Protein AF-A0AAE0SFS5-F1 (afdb_monomer_lite)

Foldseek 3Di:
DDKFKAFPVRHTDDFAREDEFQGKMKIKDKDFAQKWKAFQWKKKDAADDDPVDIDTQDHGLEGPDCQFWPDWDWDGDNGMTMIMIIGGDDHDPVFQKMKMKIKMKMAGPPPVPPLGDNPPPDDPDPDPPVSDPPDDDDCRIDIDMDMGMYGYDYPVPPPPPPPPDD

Radius of gyration: 18.59 Å; chains: 1; bounding box: 43×42×64 Å

InterPro domains:
  IPR001507 Zona pellucida domain [PS51034] (1-121)
  IPR042235 Zona pellucida, ZP-C domain [G3DSA:2.60.40.4100] (7-144)
  IPR055355 ZP-C domain [PF00100] (28-114)

Secondary structure (DSSP, 8-state):
-EEEEEETT-PEEPTT-EEETT-EEEEEEEEESSEEEEEEEEEEEEBTTEEEEEEEEEETTEES-TTTEEEEEEEE-SSEEEEEEEEE---BTTBSEEEEEEEEEEEEGGGS-----PPPS---------------S---EEEEEEEEEEEEE-TT----------

pLDDT: mean 73.26, std 18.45, range [28.95, 93.06]

Organism: NCBI:txid2493646

Structure (mmCIF, N/CA/C/O backbone):
data_AF-A0AAE0SFS5-F1
#
_entry.id   AF-A0AAE0SFS5-F1
#
loop_
_atom_site.group_PDB
_atom_site.id
_atom_site.type_symbol
_atom_site.label_atom_id
_atom_site.label_alt_id
_atom_site.label_comp_id
_atom_site.label_asym_id
_atom_site.label_entity_id
_atom_site.label_seq_id
_atom_site.pdbx_PDB_ins_code
_atom_site.Cartn_x
_atom_site.Cartn_y
_atom_site.Cartn_z
_atom_site.occupancy
_atom_site.B_iso_or_equiv
_atom_site.auth_seq_id
_atom_site.auth_comp_id
_atom_site.auth_asym_id
_atom_site.auth_atom_id
_atom_site.pdbx_PDB_model_num
ATOM 1 N N . MET A 1 1 ? 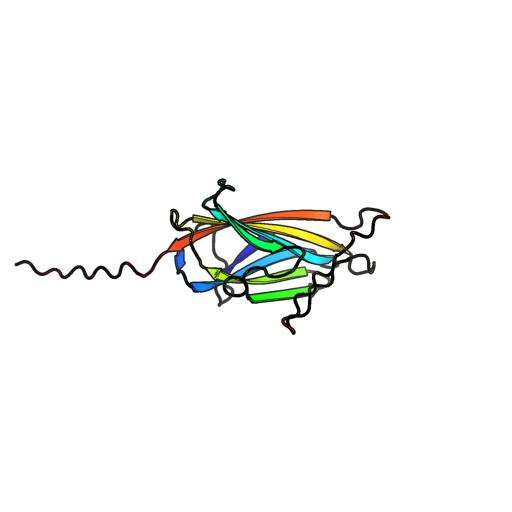-0.307 -6.294 -13.538 1.00 76.94 1 MET A N 1
ATOM 2 C CA . MET A 1 1 ? 0.075 -5.818 -12.196 1.00 76.94 1 MET A CA 1
ATOM 3 C C . MET A 1 1 ? -1.047 -6.201 -11.265 1.00 76.94 1 MET A C 1
ATOM 5 O O . MET A 1 1 ? -2.191 -6.110 -11.690 1.00 76.94 1 MET A O 1
ATOM 9 N N . THR A 1 2 ? -0.718 -6.661 -10.070 1.00 84.56 2 THR A N 1
ATOM 10 C CA . THR A 1 2 ? -1.688 -7.117 -9.074 1.00 84.56 2 THR A CA 1
ATOM 11 C C . THR A 1 2 ? -1.256 -6.640 -7.701 1.00 84.56 2 THR A C 1
ATOM 13 O O . THR A 1 2 ? -0.068 -6.706 -7.370 1.00 84.56 2 THR A O 1
ATOM 16 N N . MET A 1 3 ? -2.214 -6.179 -6.908 1.00 86.75 3 MET A N 1
ATOM 17 C CA . MET A 1 3 ? -2.027 -5.876 -5.501 1.00 86.75 3 MET A CA 1
ATOM 18 C C . MET A 1 3 ? -2.573 -7.003 -4.633 1.00 86.75 3 MET A C 1
ATOM 20 O O . MET A 1 3 ? -3.680 -7.490 -4.844 1.00 86.75 3 MET A O 1
ATOM 24 N N . LYS A 1 4 ? -1.792 -7.392 -3.631 1.00 90.81 4 LYS A N 1
ATOM 25 C CA . LYS A 1 4 ? -2.168 -8.381 -2.627 1.00 90.81 4 LYS A CA 1
ATOM 26 C C . LYS A 1 4 ? -1.709 -7.950 -1.246 1.00 90.81 4 LYS A C 1
ATOM 28 O O . LYS A 1 4 ? -0.835 -7.090 -1.118 1.00 90.81 4 LYS A O 1
ATOM 33 N N . VAL A 1 5 ? -2.284 -8.561 -0.220 1.00 90.44 5 VAL A N 1
ATOM 34 C CA . VAL A 1 5 ? -1.849 -8.374 1.164 1.00 90.44 5 VAL A CA 1
ATOM 35 C C . VAL A 1 5 ? -1.404 -9.712 1.724 1.00 90.44 5 VAL A C 1
ATOM 37 O O . VAL A 1 5 ? -2.053 -10.727 1.497 1.00 90.44 5 VAL A O 1
ATOM 40 N N . THR A 1 6 ? -0.295 -9.715 2.452 1.00 93.06 6 THR A N 1
ATOM 41 C CA . THR A 1 6 ? 0.148 -10.870 3.232 1.00 93.06 6 THR A CA 1
ATOM 42 C C . THR A 1 6 ? 0.179 -10.529 4.713 1.00 93.06 6 THR A C 1
ATOM 44 O O . THR A 1 6 ? 0.270 -9.359 5.093 1.00 93.06 6 THR A O 1
ATOM 47 N N . ASP A 1 7 ? 0.169 -11.549 5.562 1.00 91.69 7 ASP A N 1
ATOM 48 C CA . ASP A 1 7 ? 0.609 -11.387 6.943 1.00 91.69 7 ASP A CA 1
ATOM 49 C C . ASP A 1 7 ? 2.141 -11.209 7.029 1.00 91.69 7 ASP A C 1
ATOM 51 O O . ASP A 1 7 ? 2.867 -11.214 6.025 1.00 91.69 7 ASP A O 1
ATOM 55 N N . LYS A 1 8 ? 2.642 -11.048 8.257 1.00 87.06 8 LYS A N 1
ATOM 56 C CA . LYS A 1 8 ? 4.075 -10.936 8.557 1.00 87.06 8 LYS A CA 1
ATOM 57 C C . LYS A 1 8 ? 4.898 -12.160 8.127 1.00 87.06 8 LYS A C 1
ATOM 59 O O . LYS A 1 8 ? 6.094 -12.020 7.887 1.00 87.06 8 LYS A O 1
ATOM 64 N N . GLY A 1 9 ? 4.282 -13.340 8.055 1.00 87.56 9 GLY A N 1
ATOM 65 C CA . GLY A 1 9 ? 4.898 -14.586 7.596 1.00 87.56 9 GLY A CA 1
ATOM 66 C C . GLY A 1 9 ? 4.854 -14.768 6.078 1.00 87.56 9 GLY A C 1
ATOM 67 O O . GLY A 1 9 ? 5.130 -15.865 5.600 1.00 87.56 9 GLY A O 1
ATOM 68 N N . ASP A 1 10 ? 4.489 -13.716 5.336 1.00 86.25 10 ASP A N 1
ATOM 69 C CA . ASP A 1 10 ? 4.320 -13.700 3.882 1.00 86.25 10 ASP A CA 1
ATOM 70 C C . ASP A 1 10 ? 3.231 -14.666 3.367 1.00 86.25 10 ASP A C 1
ATOM 72 O O . ASP A 1 10 ? 3.188 -14.999 2.179 1.00 86.25 10 ASP A O 1
ATOM 76 N N . LYS A 1 11 ? 2.290 -15.073 4.232 1.00 91.81 11 LYS A N 1
ATOM 77 C CA . LYS A 1 11 ? 1.091 -15.799 3.805 1.00 91.81 11 LYS A CA 1
ATOM 78 C C . LYS A 1 11 ? 0.098 -14.816 3.199 1.00 91.81 11 LYS A C 1
ATOM 80 O O . LYS A 1 11 ? -0.319 -13.865 3.857 1.00 91.81 11 LYS A O 1
ATOM 85 N N . GLU A 1 12 ? -0.296 -15.066 1.957 1.00 92.12 12 GLU A N 1
ATOM 86 C CA . GLU A 1 12 ? -1.316 -14.280 1.262 1.00 92.12 12 GLU A CA 1
ATOM 87 C C . GLU A 1 12 ? -2.665 -14.351 1.986 1.00 92.12 12 GLU A C 1
ATOM 89 O O . GLU A 1 12 ? -3.101 -15.417 2.431 1.00 92.12 12 GLU A O 1
ATOM 94 N N . LEU A 1 13 ? -3.292 -13.188 2.134 1.00 89.19 13 LEU A N 1
ATOM 95 C CA . LEU A 1 13 ? -4.613 -13.026 2.712 1.00 89.19 13 LEU A CA 1
ATOM 96 C C . LEU A 1 13 ? -5.613 -12.817 1.579 1.00 89.19 13 LEU A C 1
ATOM 98 O O . LEU A 1 13 ? -5.427 -11.964 0.710 1.00 89.19 13 LEU A O 1
ATOM 102 N N . GLU A 1 14 ? -6.689 -13.594 1.613 1.00 86.00 14 GLU A N 1
ATOM 103 C CA . GLU A 1 14 ? -7.819 -13.412 0.709 1.00 86.00 14 GLU A CA 1
ATOM 104 C C . GLU A 1 14 ? -8.559 -12.117 1.052 1.00 86.00 14 GLU A C 1
ATOM 106 O O . GLU A 1 14 ? -8.613 -11.709 2.218 1.00 86.00 14 GLU A O 1
ATOM 111 N N . SER A 1 15 ? -9.199 -11.496 0.061 1.00 76.25 15 SER A N 1
ATOM 112 C CA . SER A 1 15 ? -10.030 -10.310 0.307 1.00 76.25 15 SER A CA 1
ATOM 113 C C . SER A 1 15 ? -11.076 -10.582 1.392 1.00 76.25 15 SER A C 1
ATOM 115 O O . SER A 1 15 ? -11.730 -11.624 1.390 1.00 76.25 15 SER A O 1
ATOM 117 N N . ASN A 1 16 ? -11.259 -9.623 2.303 1.00 75.69 16 ASN A N 1
ATOM 118 C CA . ASN A 1 16 ? -12.103 -9.744 3.500 1.00 75.69 16 ASN A CA 1
ATOM 119 C C . ASN A 1 16 ? -11.638 -10.778 4.542 1.00 75.69 16 ASN A C 1
ATOM 121 O O . ASN A 1 16 ? -12.396 -11.065 5.467 1.00 75.69 16 ASN A O 1
ATOM 125 N N . SER A 1 17 ? -10.414 -11.311 4.441 1.00 79.38 17 SER A N 1
ATOM 126 C CA . SER A 1 17 ? -9.836 -12.083 5.546 1.00 79.38 17 SER A CA 1
ATOM 127 C C . SER A 1 17 ? -9.811 -11.227 6.817 1.00 79.38 17 SER A C 1
ATOM 129 O O . SER A 1 17 ? -9.428 -10.051 6.732 1.00 79.38 17 SER A O 1
ATOM 131 N N . PRO A 1 18 ? -10.205 -11.787 7.974 1.00 84.50 18 PRO A N 1
ATOM 132 C CA . PRO A 1 18 ? -10.112 -11.084 9.241 1.00 84.50 18 PRO A CA 1
ATOM 133 C C . PRO A 1 18 ? -8.642 -10.835 9.594 1.00 84.50 18 PRO A C 1
ATOM 135 O O . PRO A 1 18 ? -7.800 -11.730 9.484 1.00 84.50 18 PRO A O 1
ATOM 138 N N . VAL A 1 19 ? -8.337 -9.609 10.008 1.00 89.00 19 VAL A N 1
ATOM 139 C CA . VAL A 1 19 ? -7.030 -9.194 10.532 1.00 89.00 19 VAL A CA 1
ATOM 140 C C . VAL A 1 19 ? -7.222 -8.482 11.860 1.00 89.00 19 VAL A C 1
ATOM 142 O O . VAL A 1 19 ? -8.209 -7.783 12.052 1.00 89.00 19 VAL A O 1
ATOM 145 N N . ILE A 1 20 ? -6.279 -8.624 12.781 1.00 90.38 20 ILE A N 1
ATOM 146 C CA . ILE A 1 20 ? -6.396 -8.034 14.121 1.00 90.38 20 ILE A CA 1
ATOM 147 C C . ILE A 1 20 ? -5.807 -6.622 14.114 1.00 90.38 20 ILE A C 1
ATOM 149 O O . ILE A 1 20 ? -4.760 -6.399 13.510 1.00 90.38 20 ILE A O 1
ATOM 153 N N . ILE A 1 21 ? -6.430 -5.657 14.800 1.00 90.00 21 ILE A N 1
ATOM 154 C CA . ILE A 1 21 ? -5.848 -4.310 14.970 1.00 90.00 21 ILE A CA 1
ATOM 155 C C . ILE A 1 21 ? -4.405 -4.406 15.492 1.00 90.00 21 ILE A C 1
ATOM 157 O O . ILE A 1 21 ? -4.107 -5.126 16.440 1.00 90.00 21 ILE A O 1
ATOM 161 N N . GLY A 1 22 ? -3.492 -3.655 14.877 1.00 87.50 22 GLY A N 1
ATOM 162 C CA . GLY A 1 22 ? -2.073 -3.654 15.228 1.00 87.50 22 GLY A CA 1
ATOM 163 C C . GLY A 1 22 ? -1.285 -4.846 14.678 1.00 87.50 22 GLY A C 1
ATOM 164 O O . GLY A 1 22 ? -0.066 -4.884 14.843 1.00 87.50 22 GLY A O 1
ATOM 165 N N . GLN A 1 23 ? -1.928 -5.791 13.987 1.00 89.75 23 GLN A N 1
ATOM 166 C CA . GLN A 1 23 ? -1.231 -6.836 13.245 1.00 89.75 23 GLN A CA 1
ATOM 167 C C . GLN A 1 23 ? -0.402 -6.215 12.117 1.00 89.75 23 GLN A C 1
ATOM 169 O O . GLN A 1 23 ? -0.894 -5.388 11.349 1.00 89.75 23 GLN A O 1
ATOM 174 N N . GLU A 1 24 ? 0.858 -6.632 12.007 1.00 91.44 24 GLU A N 1
ATOM 175 C CA . GLU A 1 24 ? 1.722 -6.268 10.885 1.00 91.44 24 GLU A CA 1
ATOM 176 C C . GLU A 1 24 ? 1.324 -7.065 9.636 1.00 91.44 24 GLU A C 1
ATOM 178 O O . GLU A 1 24 ? 1.246 -8.297 9.659 1.00 91.44 24 GLU A O 1
ATOM 183 N N . LEU A 1 25 ? 1.084 -6.339 8.551 1.00 92.38 25 LEU A N 1
ATOM 184 C CA . LEU A 1 25 ? 0.703 -6.825 7.235 1.00 92.38 25 LEU A CA 1
ATOM 185 C C . LEU A 1 25 ? 1.677 -6.268 6.193 1.00 92.38 25 LEU A C 1
ATOM 187 O O . LEU A 1 25 ? 2.298 -5.218 6.387 1.00 92.38 25 LEU A O 1
ATOM 191 N N . HIS A 1 26 ? 1.774 -6.936 5.050 1.00 92.06 26 HIS A N 1
ATOM 192 C CA . HIS A 1 26 ? 2.531 -6.437 3.911 1.00 92.06 26 HIS A CA 1
ATOM 193 C C . HIS A 1 26 ? 1.607 -6.214 2.722 1.00 92.06 26 HIS A C 1
ATOM 195 O O . HIS A 1 26 ? 1.004 -7.153 2.212 1.00 92.06 26 HIS A O 1
ATOM 201 N N . LEU A 1 27 ? 1.526 -4.973 2.249 1.00 90.50 27 LEU A N 1
ATOM 202 C CA . LEU A 1 27 ? 0.931 -4.657 0.958 1.00 90.50 27 LEU A CA 1
ATOM 203 C C . LEU A 1 27 ? 1.970 -4.906 -0.126 1.00 90.50 27 LEU A C 1
ATOM 205 O O . LEU A 1 27 ? 3.025 -4.272 -0.128 1.00 90.50 27 LEU A O 1
ATOM 209 N N . ILE A 1 28 ? 1.669 -5.806 -1.050 1.00 90.69 28 ILE A N 1
ATOM 210 C CA . ILE A 1 28 ? 2.582 -6.202 -2.112 1.00 90.69 28 ILE A CA 1
ATOM 211 C C . ILE A 1 28 ? 1.950 -5.873 -3.458 1.00 90.69 28 ILE A C 1
ATOM 213 O O . ILE A 1 28 ? 0.831 -6.285 -3.754 1.00 90.69 28 ILE A O 1
ATOM 217 N N . ILE A 1 29 ? 2.683 -5.139 -4.288 1.00 87.44 29 ILE A N 1
ATOM 218 C CA . ILE A 1 29 ? 2.291 -4.805 -5.653 1.00 87.44 29 ILE A CA 1
ATOM 219 C C . ILE A 1 29 ? 3.303 -5.431 -6.595 1.00 87.44 29 ILE A C 1
ATOM 221 O O . ILE A 1 29 ? 4.480 -5.076 -6.579 1.00 87.44 29 ILE A O 1
ATOM 225 N N . GLN A 1 30 ? 2.828 -6.355 -7.420 1.00 89.25 30 GLN A N 1
ATOM 226 C CA . GLN A 1 30 ? 3.661 -7.199 -8.267 1.00 89.25 30 GLN A CA 1
ATOM 227 C C . GLN A 1 30 ? 3.315 -7.029 -9.743 1.00 89.25 30 GLN A C 1
ATOM 229 O O . GLN A 1 30 ? 2.174 -6.748 -10.124 1.00 89.25 30 GLN A O 1
ATOM 234 N N . GLY A 1 31 ? 4.305 -7.224 -10.605 1.00 85.56 31 GLY A N 1
ATOM 235 C CA . GLY A 1 31 ? 4.127 -7.161 -12.047 1.00 85.56 31 GLY A CA 1
ATOM 236 C C . GLY A 1 31 ? 5.344 -7.667 -12.808 1.00 85.56 31 GLY A C 1
ATOM 237 O O . GLY A 1 31 ? 6.271 -8.235 -12.230 1.00 85.56 31 GLY A O 1
ATOM 238 N N . ASN A 1 32 ? 5.310 -7.465 -14.123 1.00 81.81 32 ASN A N 1
ATOM 239 C CA . ASN A 1 32 ? 6.388 -7.878 -15.015 1.00 81.81 32 ASN A CA 1
ATOM 240 C C . ASN A 1 32 ? 7.697 -7.173 -14.635 1.00 81.81 32 ASN A C 1
ATOM 242 O O . ASN A 1 32 ? 7.676 -6.024 -14.190 1.00 81.81 32 ASN A O 1
ATOM 246 N N . GLY A 1 33 ? 8.815 -7.872 -14.822 1.00 82.06 33 GLY A N 1
ATOM 247 C CA . GLY A 1 33 ? 10.150 -7.302 -14.660 1.00 82.06 33 GLY A CA 1
ATOM 248 C C . GLY A 1 33 ? 10.547 -6.344 -15.785 1.00 82.06 33 GLY A C 1
ATOM 249 O O . GLY A 1 33 ? 9.796 -6.145 -16.741 1.00 82.06 33 GLY A O 1
ATOM 250 N N . GLY A 1 34 ? 11.726 -5.732 -15.647 1.00 77.62 34 GLY A N 1
ATOM 251 C CA . GLY A 1 34 ? 12.200 -4.664 -16.547 1.00 77.62 34 GLY A CA 1
ATOM 252 C C . GLY A 1 34 ? 11.490 -3.321 -16.336 1.00 77.62 34 GLY A C 1
ATOM 253 O O . GLY A 1 34 ? 11.579 -2.412 -17.166 1.00 77.62 34 GLY A O 1
ATOM 254 N N . PHE A 1 35 ? 10.759 -3.208 -15.226 1.00 80.50 35 PHE A N 1
ATOM 255 C CA . PHE A 1 35 ? 10.065 -2.002 -14.818 1.00 80.50 35 PHE A CA 1
ATOM 256 C C . PHE A 1 35 ? 10.404 -1.638 -13.378 1.00 80.50 35 PHE A C 1
ATOM 258 O O . PHE A 1 35 ? 10.582 -2.494 -12.512 1.00 80.50 35 PHE A O 1
ATOM 265 N N . THR A 1 36 ? 10.342 -0.346 -13.096 1.00 80.19 36 THR A N 1
ATOM 266 C CA . THR A 1 36 ? 10.408 0.236 -11.765 1.00 80.19 36 THR A CA 1
ATOM 267 C C . THR A 1 36 ? 9.012 0.659 -11.321 1.00 80.19 36 THR A C 1
ATOM 269 O O . THR A 1 36 ? 8.346 1.441 -12.003 1.00 80.19 36 THR A O 1
ATOM 272 N N . PHE A 1 37 ? 8.579 0.190 -10.147 1.00 82.31 37 PHE A N 1
ATOM 273 C CA . PHE A 1 37 ? 7.324 0.619 -9.518 1.00 82.31 37 PHE A CA 1
ATOM 274 C C . PHE A 1 37 ? 7.565 1.618 -8.395 1.00 82.31 37 PHE A C 1
ATOM 276 O O . PHE A 1 37 ? 8.383 1.388 -7.505 1.00 82.31 37 PHE A O 1
ATOM 283 N N . LEU A 1 38 ? 6.814 2.715 -8.406 1.00 79.69 38 LEU A N 1
ATOM 284 C CA . LEU A 1 38 ? 6.860 3.730 -7.361 1.00 79.69 38 LEU A CA 1
ATOM 285 C C . LEU A 1 38 ? 5.448 4.003 -6.854 1.00 79.69 38 LEU A C 1
ATOM 287 O O . LEU A 1 38 ? 4.570 4.400 -7.626 1.00 79.69 38 LEU A O 1
ATOM 291 N N . ALA A 1 39 ? 5.229 3.822 -5.550 1.00 80.94 39 ALA A N 1
ATOM 292 C CA . ALA A 1 39 ? 3.975 4.225 -4.931 1.00 80.94 39 ALA A CA 1
ATOM 293 C C . ALA A 1 39 ? 3.879 5.745 -4.936 1.00 80.94 39 ALA A C 1
ATOM 295 O O . ALA A 1 39 ? 4.612 6.432 -4.231 1.00 80.94 39 ALA A O 1
ATOM 296 N N . ARG A 1 40 ? 2.959 6.284 -5.734 1.00 82.50 40 ARG A N 1
ATOM 297 C CA . ARG A 1 40 ? 2.716 7.722 -5.769 1.00 82.50 40 ARG A CA 1
ATOM 298 C C . ARG A 1 40 ? 1.812 8.129 -4.622 1.00 82.50 40 ARG A C 1
ATOM 300 O O . ARG A 1 40 ? 2.109 9.093 -3.927 1.00 82.50 40 ARG A O 1
ATOM 307 N N . SER A 1 41 ? 0.716 7.414 -4.428 1.00 86.06 41 SER A N 1
ATOM 308 C CA . SER A 1 41 ? -0.220 7.681 -3.343 1.00 86.06 41 SER A CA 1
ATOM 309 C C . SER A 1 41 ? -0.929 6.407 -2.934 1.00 86.06 41 SER A C 1
ATOM 311 O O . SER A 1 41 ? -1.259 5.603 -3.796 1.00 86.06 41 SER A O 1
ATOM 313 N N . CYS A 1 42 ? -1.224 6.270 -1.652 1.00 87.88 42 CYS A N 1
ATOM 314 C CA . CYS A 1 42 ? -2.099 5.232 -1.131 1.00 87.88 42 CYS A CA 1
ATOM 315 C C . CYS A 1 42 ? -3.050 5.877 -0.135 1.00 87.88 42 CYS A C 1
ATOM 317 O O . CYS A 1 42 ? -2.636 6.714 0.672 1.00 87.88 42 CYS A O 1
ATOM 319 N N . MET A 1 43 ? -4.314 5.494 -0.206 1.00 89.69 43 MET A N 1
ATOM 320 C CA . MET A 1 43 ? -5.382 6.018 0.627 1.00 89.69 43 MET A CA 1
ATOM 321 C C . MET A 1 43 ? -6.181 4.851 1.177 1.00 89.69 43 MET A C 1
ATOM 323 O O . MET A 1 43 ? -6.567 3.957 0.427 1.00 89.69 43 MET A O 1
ATOM 327 N N . ALA A 1 44 ? -6.431 4.887 2.476 1.00 89.94 44 ALA A N 1
ATOM 328 C CA . ALA A 1 44 ? -7.400 4.018 3.108 1.00 89.94 44 ALA A CA 1
ATOM 329 C C . ALA A 1 44 ? -8.746 4.733 3.210 1.00 89.94 44 ALA A C 1
ATOM 331 O O . ALA A 1 44 ? -8.785 5.927 3.519 1.00 89.94 44 ALA A O 1
ATOM 332 N N . THR A 1 45 ? -9.833 4.015 2.975 1.00 90.00 45 THR A N 1
ATOM 333 C CA . THR A 1 45 ? -11.203 4.518 3.084 1.00 90.00 45 THR A CA 1
ATOM 334 C C . THR A 1 45 ? -12.024 3.662 4.027 1.00 90.00 45 THR A C 1
ATOM 336 O O . THR A 1 45 ? -11.821 2.450 4.125 1.00 90.00 45 THR A O 1
ATOM 339 N N . GLU A 1 46 ? -12.970 4.314 4.691 1.00 87.44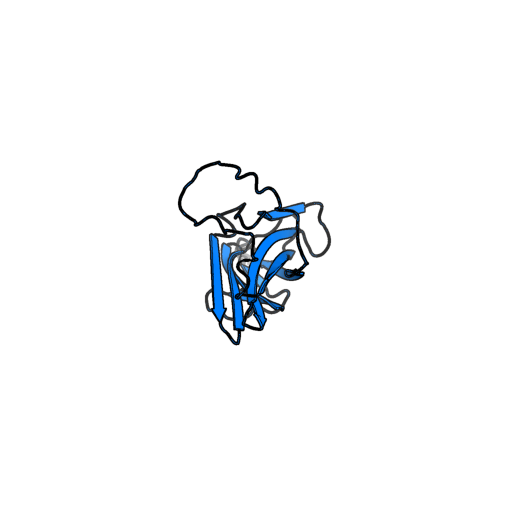 46 GLU A N 1
ATOM 340 C CA . GLU A 1 46 ? -14.011 3.671 5.477 1.00 87.44 46 GLU A CA 1
ATOM 341 C C . GLU A 1 46 ? -14.938 2.865 4.549 1.00 87.44 46 GLU A C 1
ATOM 343 O O . GLU A 1 46 ? -15.626 3.419 3.687 1.00 87.44 46 GLU A O 1
ATOM 348 N N . GLY A 1 47 ? -14.935 1.537 4.686 1.00 80.62 47 GLY A N 1
ATOM 349 C CA . GLY A 1 47 ? -15.659 0.643 3.786 1.00 80.62 47 GLY A CA 1
ATOM 350 C C . GLY A 1 47 ? -15.084 0.614 2.364 1.00 80.62 47 GLY A C 1
ATOM 351 O O . GLY A 1 47 ? -13.905 0.879 2.132 1.00 80.62 47 GLY A O 1
ATOM 352 N N . THR A 1 48 ? -15.929 0.269 1.389 1.00 69.56 48 THR A N 1
ATOM 353 C CA . THR A 1 48 ? -15.519 0.056 -0.014 1.00 69.56 48 THR A CA 1
ATOM 354 C C . THR A 1 48 ? -15.749 1.262 -0.928 1.00 69.56 48 THR A C 1
ATOM 356 O O . THR A 1 48 ? -15.180 1.316 -2.017 1.00 69.56 48 THR A O 1
ATOM 359 N N . THR A 1 49 ? -16.573 2.2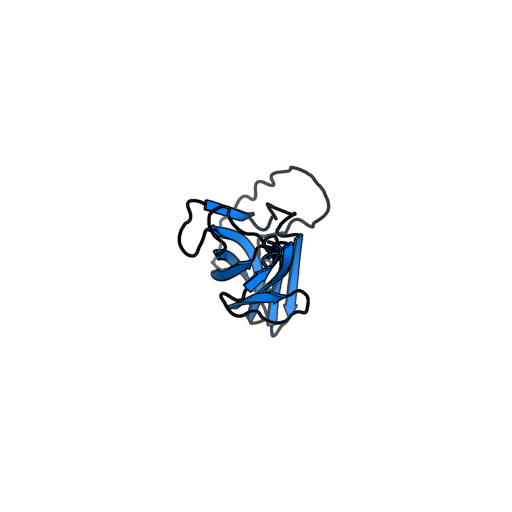33 -0.522 1.00 62.75 49 THR A N 1
ATOM 360 C CA . THR A 1 49 ? -17.015 3.335 -1.402 1.00 62.75 49 THR A CA 1
ATOM 361 C C . THR A 1 49 ? -17.035 4.712 -0.740 1.00 62.75 49 THR A C 1
ATOM 363 O O . THR A 1 49 ? -17.104 5.720 -1.450 1.00 62.75 49 THR A O 1
ATOM 366 N N . ASN A 1 50 ? -16.947 4.803 0.593 1.00 59.78 50 ASN A N 1
ATOM 367 C CA . ASN A 1 50 ? -17.129 6.072 1.287 1.00 59.78 50 ASN A CA 1
ATOM 368 C C . ASN A 1 50 ? -15.809 6.849 1.415 1.00 59.78 50 ASN A C 1
ATOM 370 O O . ASN A 1 50 ? -14.997 6.622 2.307 1.00 59.78 50 ASN A O 1
ATOM 374 N N . ARG A 1 51 ? -15.591 7.816 0.515 1.00 63.78 51 ARG A N 1
ATOM 375 C CA . ARG A 1 51 ? -14.410 8.701 0.559 1.00 63.78 51 ARG A CA 1
ATOM 376 C C . ARG A 1 51 ? -14.484 9.782 1.643 1.00 63.78 51 ARG A C 1
ATOM 378 O O . ARG A 1 51 ? -13.468 10.433 1.885 1.00 63.78 51 ARG A O 1
ATOM 385 N N . ALA A 1 52 ? -15.649 9.986 2.271 1.00 67.69 52 ALA A N 1
ATOM 386 C CA . ALA A 1 52 ? -15.837 11.025 3.287 1.00 67.69 52 ALA A CA 1
ATOM 387 C C . ALA A 1 52 ? -14.939 10.802 4.514 1.00 67.69 52 ALA A C 1
ATOM 389 O O . ALA A 1 52 ? -14.424 11.761 5.084 1.00 67.69 52 ALA A O 1
ATOM 390 N N . HIS A 1 53 ? -14.679 9.538 4.853 1.00 80.19 53 HIS A N 1
ATOM 391 C CA . HIS A 1 53 ? -13.734 9.143 5.888 1.00 80.19 53 HIS A CA 1
ATOM 392 C C . HIS A 1 53 ? -12.573 8.406 5.230 1.00 80.19 53 HIS A C 1
ATOM 394 O O . HIS A 1 53 ? -12.624 7.209 4.951 1.00 80.19 53 HIS A O 1
ATOM 400 N N . SER A 1 54 ? -11.527 9.165 4.916 1.00 87.94 54 SER A N 1
ATOM 401 C CA . SER A 1 54 ? -10.326 8.645 4.278 1.00 87.94 54 SER A CA 1
ATOM 402 C C . SER A 1 54 ? -9.068 9.106 4.994 1.00 87.94 54 SER A C 1
ATOM 404 O O . SER A 1 54 ? -9.023 10.156 5.638 1.00 87.94 54 SER A O 1
ATOM 406 N N . LYS A 1 55 ? -8.032 8.282 4.890 1.00 87.62 55 LYS A N 1
ATOM 407 C CA . LYS A 1 55 ? -6.722 8.518 5.477 1.00 87.62 55 LYS A CA 1
ATOM 408 C C . LYS A 1 55 ? -5.661 8.309 4.411 1.00 87.62 55 LYS A C 1
ATOM 410 O O . LYS A 1 55 ? -5.493 7.205 3.892 1.00 87.62 55 LYS A O 1
ATOM 415 N N . SER A 1 56 ? -4.932 9.369 4.086 1.00 88.75 56 SER A N 1
ATOM 416 C CA . SER A 1 56 ? -3.766 9.273 3.211 1.00 88.75 56 SER A CA 1
ATOM 417 C C . SER A 1 56 ? -2.650 8.533 3.940 1.00 88.75 56 SER A C 1
ATOM 419 O O . SER A 1 56 ? -2.194 8.980 4.988 1.00 88.75 56 SER A O 1
ATOM 421 N N . LEU A 1 57 ? -2.203 7.414 3.378 1.00 88.12 57 LEU A N 1
ATOM 422 C CA . LEU A 1 57 ? -1.059 6.646 3.876 1.00 88.12 57 LEU A CA 1
ATOM 423 C C . LEU A 1 57 ? 0.229 7.103 3.186 1.00 88.12 57 LEU A C 1
ATOM 425 O O . LEU A 1 57 ? 1.275 7.228 3.821 1.00 88.12 57 LEU A O 1
ATOM 429 N N . ILE A 1 58 ? 0.130 7.428 1.894 1.00 84.31 58 ILE A N 1
ATOM 430 C CA . ILE A 1 58 ? 1.231 7.947 1.081 1.00 84.31 58 ILE A CA 1
ATOM 431 C C . ILE A 1 58 ? 0.724 9.105 0.232 1.00 84.31 58 ILE A C 1
ATOM 433 O O . ILE A 1 58 ? -0.321 8.992 -0.412 1.00 84.31 58 ILE A O 1
ATOM 437 N N . VAL A 1 59 ? 1.508 10.178 0.151 1.00 83.06 59 VAL A N 1
ATOM 438 C CA . VAL A 1 59 ? 1.301 11.272 -0.806 1.00 83.06 59 VAL A CA 1
ATOM 439 C C . VAL A 1 59 ? 2.626 11.590 -1.467 1.00 83.06 59 VAL A C 1
ATOM 441 O O . VAL A 1 59 ? 3.607 11.849 -0.775 1.00 83.06 59 VAL A O 1
ATOM 444 N N . ASN A 1 60 ? 2.644 11.556 -2.801 1.00 79.00 60 ASN A N 1
ATOM 445 C CA . ASN A 1 60 ? 3.848 11.684 -3.618 1.00 79.00 60 ASN A CA 1
ATOM 446 C C . ASN A 1 60 ? 4.999 10.878 -3.000 1.00 79.00 60 ASN A C 1
ATOM 448 O O . ASN A 1 60 ? 5.961 11.474 -2.525 1.00 79.00 60 ASN A O 1
ATOM 452 N N . GLY A 1 61 ? 4.810 9.556 -2.883 1.00 74.81 61 GLY A N 1
ATOM 453 C CA . GLY A 1 61 ? 5.762 8.564 -2.354 1.00 74.81 61 GLY A CA 1
ATOM 454 C C . GLY A 1 61 ? 6.328 8.814 -0.960 1.00 74.81 61 GLY A C 1
ATOM 455 O O . GLY A 1 61 ? 7.296 8.170 -0.571 1.00 74.81 61 GLY A O 1
ATOM 456 N N . THR A 1 62 ? 5.725 9.728 -0.203 1.00 78.25 62 THR A N 1
ATOM 457 C CA . THR A 1 62 ? 6.098 10.015 1.178 1.00 78.25 62 THR A CA 1
ATOM 458 C C . THR A 1 62 ? 5.044 9.452 2.116 1.00 78.25 62 THR A C 1
ATOM 460 O O . THR A 1 62 ? 3.864 9.800 1.999 1.00 78.25 62 THR A O 1
ATOM 463 N N . THR A 1 63 ? 5.477 8.628 3.068 1.00 83.50 63 THR A N 1
ATOM 464 C CA . THR A 1 63 ? 4.657 8.159 4.190 1.00 83.50 63 THR A CA 1
ATOM 465 C C . THR A 1 63 ? 4.069 9.343 4.953 1.00 83.50 63 THR A C 1
ATOM 467 O O . THR A 1 63 ? 4.802 10.219 5.410 1.00 83.50 63 THR A O 1
ATOM 470 N N . GLN A 1 64 ? 2.746 9.364 5.096 1.00 84.94 64 GLN A N 1
ATOM 471 C CA . GLN A 1 64 ? 2.038 10.398 5.857 1.00 84.94 64 GLN A CA 1
ATOM 472 C C . GLN A 1 64 ? 1.766 9.971 7.299 1.00 84.94 64 GLN A C 1
ATOM 474 O O . GLN A 1 64 ? 1.769 10.814 8.192 1.00 84.94 64 GLN A O 1
ATOM 479 N N . ASP A 1 65 ? 1.576 8.671 7.527 1.00 83.62 65 ASP A N 1
ATOM 480 C CA . ASP A 1 65 ? 1.378 8.114 8.860 1.00 83.62 65 ASP A CA 1
ATOM 481 C C . ASP A 1 65 ? 2.361 6.964 9.125 1.00 83.62 65 ASP A C 1
ATOM 483 O O . ASP A 1 65 ? 2.066 5.811 8.805 1.00 83.62 65 ASP A O 1
ATOM 487 N N . PRO A 1 66 ? 3.530 7.258 9.718 1.00 76.81 66 PRO A N 1
ATOM 488 C CA . PRO A 1 66 ? 4.536 6.246 10.007 1.00 76.81 66 PRO A CA 1
ATOM 489 C C . PRO A 1 66 ? 4.129 5.278 11.123 1.00 76.81 66 PRO A C 1
ATOM 491 O O . PRO A 1 66 ? 4.811 4.278 11.300 1.00 76.81 66 PRO A O 1
ATOM 494 N N . ALA A 1 67 ? 3.057 5.543 11.879 1.00 74.75 67 ALA A N 1
ATOM 495 C CA . ALA A 1 67 ? 2.530 4.569 12.834 1.00 74.75 67 ALA A CA 1
ATOM 496 C C . ALA A 1 67 ? 1.720 3.469 12.130 1.00 74.75 67 ALA A C 1
ATOM 498 O O . ALA A 1 67 ? 1.591 2.371 12.660 1.00 74.75 67 ALA A O 1
ATOM 499 N N . VAL A 1 68 ? 1.197 3.757 10.933 1.00 80.31 68 VAL A N 1
ATOM 500 C CA . VAL A 1 68 ? 0.415 2.807 10.136 1.00 80.31 68 VAL A CA 1
ATOM 501 C C . VAL A 1 68 ? 1.218 2.208 8.996 1.00 80.31 68 VAL A C 1
ATOM 503 O O . VAL A 1 68 ? 1.014 1.041 8.714 1.00 80.31 68 VAL A O 1
ATOM 506 N N . ILE A 1 69 ? 2.108 2.954 8.337 1.00 82.00 69 ILE A N 1
ATOM 507 C CA . ILE A 1 69 ? 2.897 2.452 7.206 1.00 82.00 69 ILE A CA 1
ATOM 508 C C . ILE A 1 69 ? 4.366 2.830 7.372 1.00 82.00 69 ILE A C 1
ATOM 510 O O . ILE A 1 69 ? 4.727 4.003 7.385 1.00 82.00 69 ILE A O 1
ATOM 514 N N . THR A 1 70 ? 5.233 1.840 7.552 1.00 70.94 70 THR A N 1
ATOM 515 C CA . THR A 1 70 ? 6.576 2.072 8.113 1.00 70.94 70 THR A CA 1
ATOM 516 C C . THR A 1 70 ? 7.699 1.979 7.094 1.00 70.94 70 THR A C 1
ATOM 518 O O . THR A 1 70 ? 8.721 2.651 7.253 1.00 70.94 70 THR A O 1
ATOM 521 N N . ASN A 1 71 ? 7.536 1.171 6.046 1.00 71.56 71 ASN A N 1
ATOM 522 C CA . ASN A 1 71 ? 8.617 0.876 5.115 1.00 71.56 71 ASN A CA 1
ATOM 523 C C . ASN A 1 71 ? 8.108 0.652 3.691 1.00 71.56 71 ASN A C 1
ATOM 525 O O . ASN A 1 71 ? 7.033 0.089 3.517 1.00 71.56 71 ASN A O 1
ATOM 529 N N . PHE A 1 72 ? 8.918 1.043 2.705 1.00 76.94 72 PHE A N 1
ATOM 530 C CA . PHE A 1 72 ? 8.769 0.660 1.304 1.00 76.94 72 PHE A CA 1
ATOM 531 C C . PHE A 1 72 ? 10.066 0.033 0.831 1.00 76.94 72 PHE A C 1
ATOM 533 O O . PHE A 1 72 ? 11.110 0.687 0.830 1.00 76.94 72 PHE A O 1
ATOM 540 N N . SER A 1 73 ? 9.991 -1.207 0.375 1.00 78.19 73 SER A N 1
ATOM 541 C CA . SER A 1 73 ? 11.067 -1.833 -0.375 1.00 78.19 73 SER A CA 1
ATOM 542 C C . SER A 1 73 ? 10.618 -2.065 -1.807 1.00 78.19 73 SER A C 1
ATOM 544 O O . SER A 1 73 ? 9.456 -2.347 -2.093 1.00 78.19 73 SER A O 1
ATOM 546 N N . ASN A 1 74 ? 11.559 -1.901 -2.725 1.00 77.62 74 ASN A N 1
ATOM 547 C CA . ASN A 1 74 ? 11.358 -2.204 -4.127 1.00 77.62 74 ASN A CA 1
ATOM 548 C C . ASN A 1 74 ? 12.360 -3.293 -4.500 1.00 77.62 74 ASN A C 1
ATOM 550 O O . ASN A 1 74 ? 13.568 -3.084 -4.382 1.00 77.62 74 ASN A O 1
ATOM 554 N N . ASN A 1 75 ? 11.847 -4.453 -4.893 1.00 81.69 75 ASN A N 1
ATOM 555 C CA . ASN A 1 75 ? 12.641 -5.557 -5.395 1.00 81.69 75 ASN A CA 1
ATOM 556 C C . ASN A 1 75 ? 12.490 -5.596 -6.917 1.00 81.69 75 ASN A C 1
ATOM 558 O O . ASN A 1 75 ? 11.436 -5.961 -7.438 1.00 81.69 75 ASN A O 1
ATOM 562 N N . ARG A 1 76 ? 13.538 -5.166 -7.622 1.00 79.56 76 ARG A N 1
ATOM 563 C CA . ARG A 1 76 ? 13.558 -5.087 -9.085 1.00 79.56 76 ARG A CA 1
ATOM 564 C C . ARG A 1 76 ? 14.293 -6.286 -9.648 1.00 79.56 76 ARG A C 1
ATOM 566 O O . ARG A 1 76 ? 15.433 -6.551 -9.272 1.00 79.56 76 ARG A O 1
ATOM 573 N N . GLY A 1 77 ? 13.660 -6.964 -10.591 1.00 75.94 77 GLY A N 1
ATOM 574 C CA . GLY A 1 77 ? 14.238 -8.081 -11.316 1.00 75.94 77 GLY A CA 1
ATOM 575 C C . GLY A 1 77 ? 13.866 -8.028 -12.792 1.00 75.94 77 GLY A C 1
ATOM 576 O O . GLY A 1 77 ? 12.881 -7.413 -13.192 1.00 75.94 77 GLY A O 1
ATOM 577 N N . GLN A 1 78 ? 14.647 -8.720 -13.620 1.00 76.44 78 GLN A N 1
ATOM 578 C CA . GLN A 1 78 ? 14.403 -8.775 -15.067 1.00 76.44 78 GLN A CA 1
ATOM 579 C C . GLN A 1 78 ? 13.079 -9.466 -15.419 1.00 76.44 78 GLN A C 1
ATOM 581 O O . GLN A 1 78 ? 12.423 -9.087 -16.381 1.00 76.44 78 GLN A O 1
ATOM 586 N N . ASN A 1 79 ? 12.653 -10.435 -14.604 1.00 82.44 79 ASN A N 1
ATOM 587 C CA . ASN A 1 79 ? 11.422 -11.197 -14.833 1.00 82.44 79 ASN A CA 1
ATOM 588 C C . ASN A 1 79 ? 10.271 -10.772 -13.914 1.00 82.44 79 ASN A C 1
ATOM 590 O O . ASN A 1 79 ? 9.112 -11.057 -14.206 1.00 82.44 79 ASN A O 1
ATOM 594 N N . HIS A 1 80 ? 10.578 -10.093 -12.808 1.00 85.44 80 HIS A N 1
ATOM 595 C CA . HIS A 1 80 ? 9.604 -9.732 -11.790 1.00 85.44 80 HIS A CA 1
ATOM 596 C C . HIS A 1 80 ? 10.015 -8.451 -11.073 1.00 85.44 80 HIS A C 1
ATOM 598 O O . HIS A 1 80 ? 11.160 -8.341 -10.637 1.00 85.44 80 HIS A O 1
ATOM 604 N N . THR A 1 81 ? 9.063 -7.538 -10.900 1.00 86.12 81 THR A N 1
ATOM 605 C CA . THR A 1 81 ? 9.222 -6.362 -10.042 1.00 86.12 81 THR A CA 1
ATOM 606 C C . THR A 1 81 ? 8.160 -6.380 -8.955 1.00 86.12 81 THR A C 1
ATOM 608 O O . THR A 1 81 ? 6.981 -6.630 -9.220 1.00 86.12 81 THR A O 1
ATOM 611 N N . GLU A 1 82 ? 8.585 -6.061 -7.737 1.00 88.19 82 GLU A N 1
ATOM 612 C CA . GLU A 1 82 ? 7.742 -5.979 -6.554 1.00 88.19 82 GLU A CA 1
ATOM 613 C C . GLU A 1 82 ? 7.966 -4.660 -5.811 1.00 88.19 82 GLU A C 1
ATOM 615 O O . GLU A 1 82 ? 9.097 -4.240 -5.564 1.00 88.19 82 GLU A O 1
ATOM 620 N N . LEU A 1 83 ? 6.869 -4.033 -5.394 1.00 86.44 83 LEU A N 1
ATOM 621 C CA . LEU A 1 83 ? 6.861 -2.989 -4.380 1.00 86.44 83 LEU A CA 1
ATOM 622 C C . LEU A 1 83 ? 6.156 -3.527 -3.134 1.00 86.44 83 LEU A C 1
ATOM 624 O O . LEU A 1 83 ? 4.978 -3.874 -3.201 1.00 86.44 83 LEU A O 1
ATOM 628 N N . LYS A 1 84 ? 6.863 -3.566 -2.006 1.00 88.38 84 LYS A N 1
ATOM 629 C CA . LYS A 1 84 ? 6.352 -4.053 -0.722 1.00 88.38 84 LYS A CA 1
ATOM 630 C C . LYS A 1 84 ? 6.280 -2.907 0.277 1.00 88.38 84 LYS A C 1
ATOM 632 O O . LYS A 1 84 ? 7.245 -2.160 0.432 1.00 88.38 84 LYS A O 1
ATOM 637 N N . ALA A 1 85 ? 5.144 -2.785 0.957 1.00 87.75 85 ALA A N 1
ATOM 638 C CA . ALA A 1 85 ? 4.929 -1.824 2.026 1.00 87.75 85 ALA A CA 1
ATOM 639 C C . ALA A 1 85 ? 4.492 -2.519 3.314 1.00 87.75 85 ALA A C 1
ATOM 641 O O . ALA A 1 85 ? 3.511 -3.260 3.304 1.00 87.75 85 ALA A O 1
ATOM 642 N N . SER A 1 86 ? 5.180 -2.255 4.421 1.00 89.50 86 SER A N 1
ATOM 643 C CA . SER A 1 86 ? 4.757 -2.752 5.737 1.00 89.50 86 SER A CA 1
ATOM 644 C C . SER A 1 86 ? 3.701 -1.829 6.323 1.00 89.50 86 SER A C 1
ATOM 646 O O . SER A 1 86 ? 3.933 -0.619 6.408 1.00 89.50 86 SER A O 1
ATOM 648 N N . LEU A 1 87 ? 2.568 -2.395 6.739 1.00 91.25 87 LEU A N 1
ATOM 649 C CA . LEU A 1 87 ? 1.477 -1.664 7.368 1.00 91.25 87 LEU A CA 1
ATOM 650 C C . LEU A 1 87 ? 0.955 -2.362 8.624 1.00 91.25 87 LEU A C 1
ATOM 652 O O . LEU A 1 87 ? 0.948 -3.583 8.700 1.00 91.25 87 LEU A O 1
ATOM 656 N N . TYR A 1 88 ? 0.480 -1.591 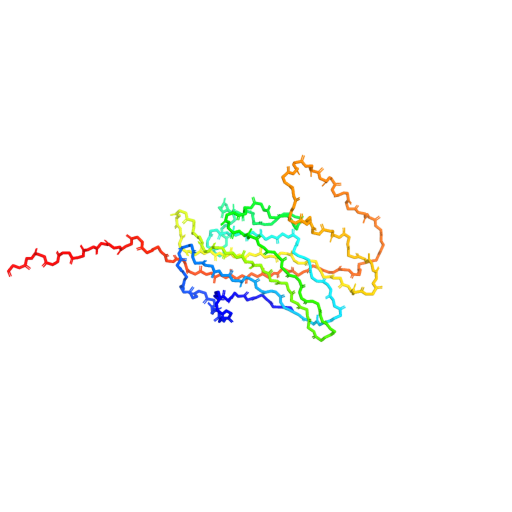9.592 1.00 91.19 88 TYR A N 1
ATOM 657 C CA . TYR A 1 88 ? -0.231 -2.114 10.754 1.00 91.19 88 TYR A CA 1
ATOM 658 C C . TYR A 1 88 ? -1.733 -1.987 10.534 1.00 91.19 88 TYR A C 1
ATOM 660 O O . TYR A 1 88 ? -2.217 -0.914 10.168 1.00 91.19 88 TYR A O 1
ATOM 668 N N . ALA A 1 89 ? -2.468 -3.078 10.741 1.00 90.38 89 ALA A N 1
ATOM 669 C CA . ALA A 1 89 ? -3.916 -3.102 10.605 1.00 90.38 89 ALA A CA 1
ATOM 670 C C . ALA A 1 89 ? -4.575 -2.096 11.562 1.00 90.38 89 ALA A C 1
ATOM 672 O O . ALA A 1 89 ? -4.204 -1.967 12.729 1.00 90.38 89 ALA A O 1
ATOM 673 N N . PHE A 1 90 ? -5.566 -1.373 11.058 1.00 90.25 90 PHE A N 1
ATOM 674 C CA . PHE A 1 90 ? -6.325 -0.371 11.796 1.00 90.25 90 PHE A CA 1
ATOM 675 C C . PHE A 1 90 ? -7.743 -0.329 11.243 1.00 90.25 90 PHE A C 1
ATOM 677 O O . PHE A 1 90 ? -7.970 -0.730 10.105 1.00 90.25 90 PHE A O 1
ATOM 684 N N . HIS A 1 91 ? -8.677 0.206 12.018 1.00 89.00 91 HIS A N 1
ATOM 685 C CA . HIS A 1 91 ? -10.062 0.380 11.597 1.00 89.00 91 HIS A CA 1
ATOM 686 C C . HIS A 1 91 ? -10.481 1.850 11.684 1.00 89.00 91 HIS A C 1
ATOM 688 O O . HIS A 1 91 ? -9.783 2.688 12.265 1.00 89.00 91 HIS A O 1
ATOM 694 N N . PHE A 1 92 ? -11.624 2.165 11.081 1.00 86.25 92 PHE A N 1
ATOM 695 C CA . PHE A 1 92 ? -12.292 3.446 11.275 1.00 86.25 92 PHE A CA 1
ATOM 696 C C . PHE A 1 92 ? -13.315 3.308 12.404 1.00 86.25 92 PHE A C 1
ATOM 698 O O . PHE A 1 92 ? -13.810 2.219 12.680 1.00 86.25 92 PHE A O 1
ATOM 705 N N . VAL A 1 93 ? -13.657 4.418 13.059 1.00 83.75 93 VAL A N 1
ATOM 706 C CA . VAL A 1 93 ? -14.531 4.399 14.246 1.00 83.75 93 VAL A CA 1
ATOM 707 C C . VAL A 1 93 ? -15.876 3.712 13.975 1.00 83.75 93 VAL A C 1
ATOM 709 O O . VAL A 1 93 ? -16.369 3.010 14.850 1.00 83.75 93 VAL A O 1
ATOM 712 N N . ASN A 1 94 ? -16.448 3.859 12.773 1.00 82.62 94 ASN A N 1
ATOM 713 C CA . ASN A 1 94 ? -17.790 3.344 12.474 1.00 82.62 94 ASN A CA 1
ATOM 714 C C . ASN A 1 94 ? -17.797 2.053 11.644 1.00 82.62 94 ASN A C 1
ATOM 716 O O . ASN A 1 94 ? -18.870 1.559 11.296 1.00 82.62 94 ASN A O 1
ATOM 720 N N . THR A 1 95 ? -16.635 1.498 11.286 1.00 83.88 95 THR A N 1
ATOM 721 C CA . THR A 1 95 ? -16.581 0.239 10.539 1.00 83.88 95 THR A CA 1
ATOM 722 C C . THR A 1 95 ? -15.274 -0.511 10.742 1.00 83.88 95 THR A C 1
ATOM 724 O O . THR A 1 95 ? -14.188 0.061 10.840 1.00 83.88 95 THR A O 1
ATOM 727 N N . ASN A 1 96 ? -15.403 -1.827 10.669 1.00 85.88 96 ASN A N 1
ATOM 728 C CA . ASN A 1 96 ? -14.299 -2.770 10.647 1.00 85.88 96 ASN A CA 1
ATOM 729 C C . ASN A 1 96 ? -13.806 -3.047 9.221 1.00 85.88 96 ASN A C 1
ATOM 731 O O . ASN A 1 96 ? -12.851 -3.786 9.036 1.00 85.88 96 ASN A O 1
ATOM 735 N N . ILE A 1 97 ? -14.437 -2.479 8.191 1.00 86.88 97 ILE A N 1
ATOM 736 C CA . ILE A 1 97 ? -14.037 -2.697 6.799 1.00 86.88 97 ILE A CA 1
ATOM 737 C C . ILE A 1 97 ? -13.121 -1.560 6.353 1.00 86.88 97 ILE A C 1
ATOM 739 O O . ILE A 1 97 ? -13.531 -0.400 6.301 1.00 86.88 97 ILE A O 1
ATOM 743 N N . VAL A 1 98 ? -11.892 -1.896 5.971 1.00 88.06 98 VAL A N 1
ATOM 744 C CA . VAL A 1 98 ? -10.925 -0.932 5.439 1.00 88.06 98 VAL A CA 1
ATOM 745 C C . VAL A 1 98 ? -10.562 -1.314 4.015 1.00 88.06 98 VAL A C 1
ATOM 747 O O . VAL A 1 98 ? -10.064 -2.411 3.768 1.00 88.06 98 VAL A O 1
ATOM 750 N N . SER A 1 99 ? -10.782 -0.394 3.076 1.00 88.69 99 SER A N 1
ATOM 751 C CA . SER A 1 99 ? -10.274 -0.520 1.709 1.00 88.69 99 SER A CA 1
ATOM 752 C C . SER A 1 99 ? -9.049 0.362 1.526 1.00 88.69 99 SER A C 1
ATOM 754 O O . SER A 1 99 ? -9.072 1.544 1.864 1.00 88.69 99 SER A O 1
ATOM 756 N N . ILE A 1 100 ? -7.966 -0.206 1.007 1.00 88.69 100 ILE A N 1
ATOM 757 C CA . ILE A 1 100 ? -6.739 0.505 0.659 1.00 88.69 100 ILE A CA 1
ATOM 758 C C . ILE A 1 100 ? -6.653 0.551 -0.857 1.00 88.69 100 ILE A C 1
ATOM 760 O O . ILE A 1 100 ? -6.626 -0.490 -1.504 1.00 88.69 100 ILE A O 1
ATOM 764 N N . SER A 1 101 ? -6.560 1.751 -1.423 1.00 88.88 101 SER A N 1
ATOM 765 C CA . SER A 1 101 ? -6.292 1.955 -2.844 1.00 88.88 101 SER A CA 1
ATOM 766 C C . SER A 1 101 ? -4.968 2.673 -3.041 1.00 88.88 101 SER A C 1
ATOM 768 O O . SER A 1 101 ? -4.680 3.665 -2.368 1.00 88.88 101 SER A O 1
ATOM 770 N N . CYS A 1 102 ? -4.174 2.187 -3.989 1.00 86.62 102 CYS A N 1
ATOM 771 C CA . CYS A 1 102 ? -2.859 2.719 -4.304 1.00 86.62 102 CYS A CA 1
ATOM 772 C C . CYS A 1 102 ? -2.755 3.108 -5.776 1.00 86.62 102 CYS A C 1
ATOM 774 O O . CYS A 1 102 ? -3.167 2.365 -6.659 1.00 86.62 102 CYS A O 1
ATOM 776 N N . SER A 1 103 ? -2.159 4.272 -6.039 1.00 86.88 103 SER A N 1
ATOM 777 C CA . SER A 1 103 ? -1.747 4.720 -7.366 1.00 86.88 103 SER A CA 1
ATOM 778 C C . SER A 1 103 ? -0.246 4.530 -7.522 1.00 86.88 103 SER A C 1
ATOM 780 O O . SER A 1 103 ? 0.552 5.133 -6.794 1.00 86.88 103 SER A O 1
ATOM 782 N N . ILE A 1 104 ? 0.129 3.708 -8.494 1.00 84.94 104 ILE A N 1
ATOM 783 C CA . ILE A 1 104 ? 1.504 3.316 -8.781 1.00 84.94 104 ILE A CA 1
ATOM 784 C C . ILE A 1 104 ? 1.931 3.937 -10.098 1.00 84.94 104 ILE A C 1
ATOM 786 O O . ILE A 1 104 ? 1.210 3.877 -11.094 1.00 84.94 104 ILE A O 1
ATOM 790 N N . THR A 1 105 ? 3.103 4.561 -10.086 1.00 83.88 105 THR A N 1
ATOM 791 C CA . THR A 1 105 ? 3.784 4.994 -11.305 1.00 83.88 105 THR A CA 1
ATOM 792 C C . THR A 1 105 ? 4.714 3.875 -11.744 1.00 83.88 105 THR A C 1
ATOM 794 O O . THR A 1 105 ? 5.535 3.412 -10.949 1.00 83.88 105 THR A O 1
ATOM 797 N N . VAL A 1 106 ? 4.561 3.440 -12.991 1.00 81.94 106 VAL A N 1
ATOM 798 C CA . VAL A 1 106 ? 5.392 2.406 -13.611 1.00 81.94 106 VAL A CA 1
ATOM 799 C C . VAL A 1 106 ? 6.314 3.061 -14.624 1.00 81.94 106 VAL A C 1
ATOM 801 O O . VAL A 1 106 ? 5.835 3.812 -15.468 1.00 81.94 106 VAL A O 1
ATOM 804 N N . CYS A 1 107 ? 7.609 2.773 -14.549 1.00 79.81 107 CYS A N 1
ATOM 805 C CA . CYS A 1 107 ? 8.620 3.264 -15.486 1.00 79.81 107 CYS A CA 1
ATOM 806 C C . CYS A 1 107 ? 9.427 2.097 -16.047 1.00 79.81 107 CYS A C 1
ATOM 808 O O . CYS A 1 107 ? 9.607 1.103 -15.351 1.00 79.81 107 CYS A O 1
ATOM 810 N N . GLN A 1 108 ? 9.958 2.231 -17.258 1.00 79.06 108 GLN A N 1
ATOM 811 C CA . GLN A 1 108 ? 10.981 1.314 -17.771 1.00 79.06 108 GLN A CA 1
ATOM 812 C C . GLN A 1 108 ? 12.335 1.592 -17.106 1.00 79.06 108 GLN A C 1
ATOM 814 O O . GLN A 1 108 ? 12.662 2.749 -16.831 1.00 79.06 108 GLN A O 1
ATOM 819 N N . ASP A 1 109 ? 13.108 0.537 -16.839 1.00 71.69 109 ASP A N 1
ATOM 820 C CA . ASP A 1 109 ? 14.375 0.641 -16.099 1.00 71.69 109 ASP A CA 1
ATOM 821 C C . ASP A 1 109 ? 15.489 1.360 -16.884 1.00 71.69 109 ASP A C 1
ATOM 823 O O . ASP A 1 109 ? 16.321 2.038 -16.282 1.00 71.69 109 ASP A O 1
ATOM 827 N N . ASP A 1 110 ? 15.471 1.288 -18.217 1.00 68.62 110 ASP A N 1
ATOM 828 C CA . ASP A 1 110 ? 16.579 1.741 -19.074 1.00 68.62 110 ASP A CA 1
ATOM 829 C C . ASP A 1 110 ? 16.637 3.264 -19.305 1.00 68.62 110 ASP A C 1
ATOM 831 O O . ASP A 1 110 ? 17.584 3.771 -19.903 1.00 68.62 110 ASP A O 1
ATOM 835 N N . ASP A 1 111 ? 15.633 4.020 -18.856 1.00 59.09 111 ASP A N 1
ATOM 836 C CA . ASP A 1 111 ? 15.371 5.352 -19.415 1.00 59.09 111 ASP A CA 1
ATOM 837 C C . ASP A 1 111 ? 15.670 6.542 -18.487 1.00 59.09 111 ASP A C 1
ATOM 839 O O . ASP A 1 111 ? 15.399 7.681 -18.871 1.00 59.09 111 ASP A O 1
ATOM 843 N N . ASN A 1 112 ? 16.173 6.333 -17.258 1.00 58.00 112 ASN A N 1
ATOM 844 C CA . ASN A 1 112 ? 16.298 7.385 -16.218 1.00 58.00 112 ASN A CA 1
ATOM 845 C C . ASN A 1 112 ? 15.019 8.249 -16.051 1.00 58.00 112 ASN A C 1
ATOM 847 O O . ASN A 1 112 ? 15.045 9.336 -15.474 1.00 58.00 112 ASN A O 1
ATOM 851 N N . SER A 1 113 ? 13.883 7.761 -16.555 1.00 58.75 113 SER A N 1
ATOM 852 C CA . SER A 1 113 ? 12.660 8.526 -16.807 1.00 58.75 113 SER A CA 1
ATOM 853 C C . SER A 1 113 ? 11.738 8.562 -15.606 1.00 58.75 113 SER A C 1
ATOM 855 O O . SER A 1 113 ? 10.712 9.233 -15.643 1.00 58.75 113 SER A O 1
ATOM 857 N N . CYS A 1 114 ? 12.091 7.842 -14.543 1.00 64.38 114 CYS A N 1
ATOM 858 C CA . CYS A 1 114 ? 11.312 7.769 -13.327 1.00 64.38 114 CYS A CA 1
ATOM 859 C C . CYS A 1 114 ? 11.636 9.004 -12.470 1.00 64.38 114 CYS A C 1
ATOM 861 O O . CYS A 1 114 ? 12.678 9.044 -11.814 1.00 64.38 114 CYS A O 1
ATOM 863 N N . PRO A 1 115 ? 10.768 10.034 -12.451 1.00 54.53 115 PRO A N 1
ATOM 864 C CA . PRO A 1 115 ? 11.112 11.360 -11.933 1.00 54.53 115 PRO A CA 1
ATOM 865 C C . PRO A 1 115 ? 11.067 11.424 -10.399 1.00 54.53 115 PRO A C 1
ATOM 867 O O . PRO A 1 115 ? 11.063 12.503 -9.810 1.00 54.53 115 PRO A O 1
ATOM 870 N N . PHE A 1 116 ? 10.937 10.277 -9.734 1.00 54.41 116 PHE A N 1
ATOM 871 C CA . PHE A 1 116 ? 10.470 10.204 -8.365 1.00 54.41 116 PHE A CA 1
ATOM 872 C C . PHE A 1 116 ? 11.517 9.524 -7.472 1.00 54.41 116 PHE A C 1
ATOM 874 O O . PHE A 1 116 ? 11.682 8.306 -7.472 1.00 54.41 116 PHE A O 1
ATOM 881 N N . GLN A 1 117 ? 12.242 10.339 -6.703 1.00 50.84 117 GLN A N 1
ATOM 882 C CA . GLN A 1 117 ? 13.069 9.871 -5.594 1.00 50.84 117 GLN A CA 1
ATOM 883 C C . GLN A 1 117 ? 12.159 9.635 -4.384 1.00 50.84 117 GLN A C 1
ATOM 885 O O . GLN A 1 117 ? 11.571 10.580 -3.860 1.00 50.84 117 GLN A O 1
ATOM 890 N N . ILE A 1 118 ? 12.046 8.383 -3.933 1.00 50.69 118 ILE A N 1
ATOM 891 C CA . ILE A 1 118 ? 11.494 8.084 -2.605 1.00 50.69 118 ILE A CA 1
ATOM 892 C C . ILE A 1 118 ? 12.432 8.773 -1.604 1.00 50.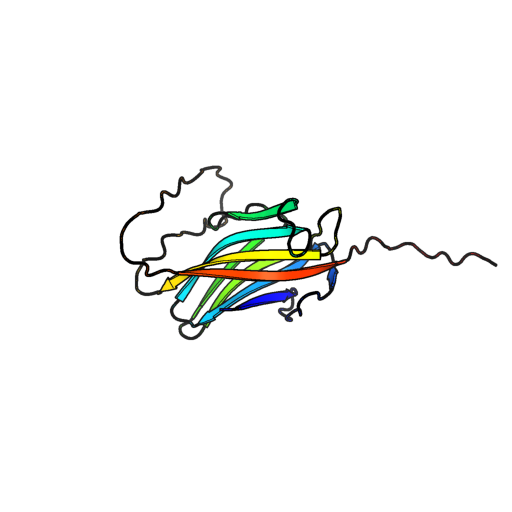69 118 ILE A C 1
ATOM 894 O O . ILE A 1 118 ? 13.632 8.484 -1.639 1.00 50.69 118 ILE A O 1
ATOM 898 N N . PRO A 1 119 ? 11.955 9.697 -0.749 1.00 46.84 119 PRO A N 1
ATOM 899 C CA . PRO A 1 119 ? 12.807 10.281 0.275 1.00 46.84 119 PRO A CA 1
ATOM 900 C C . PRO A 1 119 ? 13.367 9.140 1.123 1.00 46.84 119 PRO A C 1
ATOM 902 O O . PRO A 1 119 ? 12.604 8.377 1.717 1.00 46.84 119 PRO A O 1
ATOM 905 N N . SER A 1 120 ? 14.690 8.977 1.142 1.00 40.00 120 SER A N 1
ATOM 906 C CA . SER A 1 120 ? 15.326 7.971 1.984 1.00 40.00 120 SER A CA 1
ATOM 907 C C . SER A 1 120 ? 14.932 8.234 3.437 1.00 40.00 120 SER A C 1
ATOM 909 O O . SER A 1 120 ? 15.016 9.358 3.941 1.00 40.00 120 SER A O 1
ATOM 911 N N . ASN A 1 121 ? 14.426 7.192 4.093 1.00 44.84 121 ASN A N 1
ATOM 912 C CA . ASN A 1 121 ? 13.923 7.249 5.458 1.00 44.84 121 ASN A CA 1
ATOM 913 C C . ASN A 1 121 ? 15.101 7.564 6.393 1.00 44.84 121 ASN A C 1
ATOM 915 O O . ASN A 1 121 ? 15.870 6.679 6.759 1.00 44.84 121 ASN A O 1
ATOM 919 N N . GLY A 1 122 ? 15.328 8.845 6.689 1.00 36.97 122 GLY A N 1
ATOM 920 C CA . GLY A 1 122 ? 16.582 9.218 7.336 1.00 36.97 122 GLY A CA 1
ATOM 921 C C . GLY A 1 122 ? 16.799 10.692 7.630 1.00 36.97 122 GLY A C 1
ATOM 922 O O . GLY A 1 122 ? 17.945 11.106 7.721 1.00 36.97 122 GLY A O 1
ATOM 923 N N . THR A 1 123 ? 15.761 11.518 7.766 1.00 32.09 123 THR A N 1
ATOM 924 C CA . THR A 1 123 ? 15.800 12.701 8.648 1.00 32.09 123 THR A CA 1
ATOM 925 C C . THR A 1 123 ? 14.437 13.377 8.687 1.00 32.09 123 THR A C 1
ATOM 927 O O . THR A 1 123 ? 13.878 13.740 7.656 1.00 32.09 123 THR A O 1
ATOM 930 N N . ARG A 1 124 ? 13.936 13.644 9.900 1.00 41.44 124 ARG A N 1
ATOM 931 C CA . ARG A 1 124 ? 12.901 14.654 10.165 1.00 41.44 124 ARG A CA 1
ATOM 932 C C . ARG A 1 124 ? 13.379 16.026 9.674 1.00 41.44 124 ARG A C 1
ATOM 934 O O . ARG A 1 124 ? 13.832 16.859 10.456 1.00 41.44 124 ARG A O 1
ATOM 941 N N . ARG A 1 125 ? 13.265 16.303 8.382 1.00 32.84 125 ARG A N 1
ATOM 942 C CA . ARG A 1 125 ? 13.267 17.667 7.869 1.00 32.84 125 ARG A CA 1
ATOM 943 C C . ARG A 1 125 ? 11.952 17.872 7.148 1.00 32.84 125 ARG A C 1
ATOM 945 O O . ARG A 1 125 ? 11.742 17.344 6.066 1.00 32.84 125 ARG A O 1
ATOM 952 N N . LYS A 1 126 ? 11.092 18.691 7.762 1.00 36.12 126 LYS A N 1
ATOM 953 C CA . LYS A 1 126 ? 10.034 19.449 7.088 1.00 36.12 126 LYS A CA 1
ATOM 954 C C . LYS A 1 126 ? 10.680 20.338 6.016 1.00 36.12 126 LYS A C 1
ATOM 956 O O . LYS A 1 126 ? 10.809 21.543 6.189 1.00 36.12 126 LYS A O 1
ATOM 961 N N . ARG A 1 127 ? 11.167 19.745 4.934 1.00 29.31 127 ARG A N 1
ATOM 962 C CA . ARG A 1 127 ? 11.344 20.444 3.673 1.00 29.31 127 ARG A CA 1
ATOM 963 C C . ARG A 1 127 ? 10.299 19.846 2.768 1.00 29.31 127 ARG A C 1
ATOM 965 O O . ARG A 1 127 ? 10.453 18.727 2.296 1.00 29.31 127 ARG A O 1
ATOM 972 N N . SER A 1 128 ? 9.224 20.598 2.580 1.00 31.05 128 SER A N 1
ATOM 973 C CA . SER A 1 128 ? 8.388 20.464 1.402 1.00 31.05 128 SER A CA 1
ATOM 974 C C . SER A 1 128 ? 9.320 20.628 0.206 1.00 31.05 128 SER A C 1
ATOM 976 O O . SER A 1 128 ? 9.637 21.747 -0.192 1.00 31.05 128 SER A O 1
ATOM 978 N N . ALA A 1 129 ? 9.854 19.523 -0.312 1.00 34.22 129 ALA A N 1
ATOM 979 C CA . ALA A 1 129 ? 10.387 19.528 -1.655 1.00 34.22 129 ALA A CA 1
ATOM 980 C C . ALA A 1 129 ? 9.164 19.790 -2.528 1.00 34.22 129 ALA A C 1
ATOM 982 O O . ALA A 1 129 ? 8.282 18.942 -2.658 1.00 34.22 129 ALA A O 1
ATOM 983 N N . LEU A 1 130 ? 9.047 21.021 -3.020 1.00 28.95 130 LEU A N 1
ATOM 984 C CA . LEU A 1 130 ? 8.109 21.346 -4.073 1.00 28.95 130 LEU A CA 1
ATOM 985 C C . LEU A 1 130 ? 8.578 20.535 -5.287 1.00 28.95 130 LEU A C 1
ATOM 987 O O . LEU A 1 130 ? 9.469 20.962 -6.016 1.00 28.95 130 LEU A O 1
ATOM 991 N N . ILE A 1 131 ? 8.064 19.314 -5.438 1.00 40.66 131 ILE A N 1
ATOM 992 C CA . ILE A 1 131 ? 8.329 18.484 -6.610 1.00 40.66 131 ILE A CA 1
AT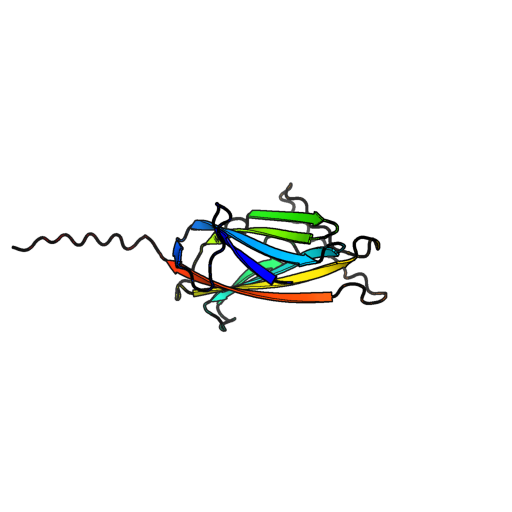OM 993 C C . ILE A 1 131 ? 7.535 19.133 -7.736 1.00 40.66 131 ILE A C 1
ATOM 995 O O . ILE A 1 131 ? 6.347 18.864 -7.917 1.00 40.66 131 ILE A O 1
ATOM 999 N N . GLN A 1 132 ? 8.174 20.064 -8.442 1.00 29.25 132 GLN A N 1
ATOM 1000 C CA . GLN A 1 132 ? 7.647 20.566 -9.698 1.00 29.25 132 GLN A CA 1
ATOM 1001 C C . GLN A 1 132 ? 7.573 19.371 -10.656 1.00 29.25 132 GLN A C 1
ATOM 1003 O O . GLN A 1 132 ? 8.599 18.724 -10.881 1.00 29.25 132 GLN A O 1
ATOM 1008 N N . PRO A 1 133 ? 6.388 19.024 -11.190 1.00 36.06 133 PRO A N 1
ATOM 1009 C CA . PRO A 1 133 ? 6.321 18.054 -12.267 1.00 36.06 133 PRO A CA 1
ATOM 1010 C C . PRO A 1 133 ? 7.154 18.618 -13.418 1.00 36.06 133 PRO A C 1
ATOM 1012 O O . PRO A 1 133 ? 6.815 19.666 -13.964 1.00 36.06 133 PRO A O 1
ATOM 1015 N N . GLN A 1 134 ? 8.268 17.964 -13.753 1.00 37.97 134 GLN A N 1
ATOM 1016 C CA . GLN A 1 134 ? 8.958 18.272 -14.997 1.00 37.97 134 GLN A CA 1
ATOM 1017 C C . GLN A 1 134 ? 8.011 17.889 -16.132 1.00 37.97 134 GLN A C 1
ATOM 1019 O O . GLN A 1 134 ? 7.738 16.718 -16.385 1.00 37.97 134 GLN A O 1
ATOM 1024 N N . THR A 1 135 ? 7.417 18.907 -16.741 1.00 45.25 135 THR A N 1
ATOM 1025 C CA . THR A 1 135 ? 6.623 18.793 -17.956 1.00 45.25 135 THR A CA 1
ATOM 1026 C C . THR A 1 135 ? 7.565 18.692 -19.154 1.00 45.25 135 THR A C 1
ATOM 1028 O O . THR A 1 135 ? 8.453 19.537 -19.276 1.00 45.25 135 THR A O 1
ATOM 1031 N N . ASN A 1 136 ? 7.283 17.714 -20.031 1.00 35.91 136 ASN A N 1
ATOM 1032 C CA . ASN A 1 136 ? 7.927 17.326 -21.308 1.00 35.91 136 ASN A CA 1
ATOM 1033 C C . ASN A 1 136 ? 8.905 16.143 -21.131 1.00 35.91 136 ASN A C 1
ATOM 1035 O O . ASN A 1 136 ? 9.822 16.237 -20.331 1.00 35.91 136 ASN A O 1
ATOM 1039 N N . THR A 1 137 ? 8.774 14.971 -21.774 1.00 37.56 137 THR A N 1
ATOM 1040 C CA . THR A 1 137 ? 8.281 14.611 -23.125 1.00 37.56 137 THR A CA 1
ATOM 1041 C C . THR A 1 137 ? 8.036 13.088 -23.217 1.00 37.56 137 THR A C 1
ATOM 1043 O O . THR A 1 137 ? 8.858 12.333 -22.711 1.00 37.56 137 THR A O 1
ATOM 1046 N N . LEU A 1 138 ? 6.966 12.672 -23.922 1.00 42.41 138 LEU A N 1
ATOM 1047 C CA . LEU A 1 138 ? 6.483 11.293 -24.181 1.00 42.41 138 LEU A CA 1
ATOM 1048 C C . LEU A 1 138 ? 6.137 10.451 -22.931 1.00 42.41 138 LEU A C 1
ATOM 1050 O O . LEU A 1 138 ? 6.986 10.191 -22.086 1.00 42.41 138 LEU A O 1
ATOM 1054 N N . GLU A 1 139 ? 4.886 9.980 -22.821 1.00 46.44 139 GLU A N 1
ATOM 1055 C CA . GLU A 1 139 ? 4.415 9.105 -21.730 1.00 46.44 139 GLU A CA 1
ATOM 1056 C C . GLU A 1 139 ? 5.113 7.728 -21.757 1.00 46.44 139 GLU A C 1
ATOM 1058 O O . GLU A 1 139 ? 4.571 6.734 -22.224 1.00 46.44 139 GLU A O 1
ATOM 1063 N N . LYS A 1 140 ? 6.341 7.659 -21.233 1.00 60.19 140 LYS A N 1
ATOM 1064 C CA . LYS A 1 140 ? 7.068 6.408 -20.940 1.00 60.19 140 LYS A CA 1
ATOM 1065 C C . LYS A 1 140 ? 6.751 5.842 -19.553 1.00 60.19 140 LYS A C 1
ATOM 1067 O O . LYS A 1 140 ? 7.359 4.873 -19.103 1.00 60.19 140 LYS A O 1
ATOM 1072 N N . SER A 1 141 ? 5.810 6.475 -18.861 1.00 63.69 141 SER A N 1
ATOM 1073 C CA . SER A 1 141 ? 5.279 5.999 -17.595 1.00 63.69 141 SER A CA 1
ATOM 1074 C C . SER A 1 141 ? 3.766 5.985 -17.664 1.00 63.69 141 SER A C 1
ATOM 1076 O O . SER A 1 141 ? 3.158 6.898 -18.222 1.00 63.69 141 SER A O 1
ATOM 1078 N N . PHE A 1 142 ? 3.165 4.955 -17.087 1.00 65.31 142 PHE A N 1
ATOM 1079 C CA . PHE A 1 142 ? 1.720 4.846 -16.962 1.00 65.31 142 PHE A CA 1
ATOM 1080 C C . PHE A 1 142 ? 1.343 4.687 -15.496 1.00 65.31 142 PHE A C 1
ATOM 1082 O O . PHE A 1 142 ? 2.166 4.335 -14.640 1.00 65.31 142 PHE A O 1
ATOM 1089 N N . ARG A 1 143 ? 0.081 4.996 -15.198 1.00 75.06 143 ARG A N 1
ATOM 1090 C CA . ARG A 1 143 ? -0.467 4.868 -13.852 1.00 75.06 143 ARG A CA 1
ATOM 1091 C C . ARG A 1 143 ? -1.360 3.653 -13.764 1.00 75.06 143 ARG A C 1
ATOM 1093 O O . ARG A 1 143 ? -2.250 3.475 -14.588 1.00 75.06 143 ARG A O 1
ATOM 1100 N N . VAL A 1 144 ? -1.149 2.880 -12.711 1.00 74.19 144 VAL A N 1
ATOM 1101 C CA . VAL A 1 144 ? -2.040 1.793 -12.315 1.00 74.19 144 VAL A CA 1
ATOM 1102 C C . VAL A 1 144 ? -2.670 2.172 -10.987 1.00 74.19 144 VAL A C 1
ATOM 1104 O O . VAL A 1 144 ? -1.988 2.697 -10.103 1.00 74.19 144 VAL A O 1
ATOM 1107 N N . ILE A 1 145 ? -3.976 1.955 -10.868 1.00 78.00 145 ILE A N 1
ATOM 1108 C CA . ILE A 1 145 ? -4.695 2.052 -9.602 1.00 78.00 145 ILE A CA 1
ATOM 1109 C C . ILE A 1 145 ? -5.209 0.659 -9.286 1.00 78.00 145 ILE A C 1
ATOM 1111 O O . ILE A 1 145 ? -5.861 0.051 -10.129 1.00 78.00 145 ILE A O 1
ATOM 1115 N N . ASP A 1 146 ? -4.908 0.185 -8.086 1.00 78.88 146 ASP A N 1
ATOM 1116 C CA . ASP A 1 146 ? -5.410 -1.086 -7.575 1.00 78.88 146 ASP A CA 1
ATOM 1117 C C . ASP A 1 146 ? -5.917 -0.904 -6.135 1.00 78.88 146 ASP A C 1
ATOM 1119 O O . ASP A 1 146 ? -5.603 0.104 -5.483 1.00 78.88 146 ASP A O 1
ATOM 1123 N N . SER A 1 147 ? -6.752 -1.826 -5.655 1.00 80.69 147 SER A N 1
ATOM 1124 C CA . SER A 1 147 ? -7.391 -1.745 -4.336 1.00 80.69 147 SER A CA 1
ATOM 1125 C C . SER A 1 147 ? -7.533 -3.100 -3.646 1.00 80.69 147 SER A C 1
ATOM 1127 O O . SER A 1 147 ? -7.823 -4.094 -4.299 1.00 80.69 147 SER A O 1
ATOM 1129 N N . TYR A 1 148 ? -7.397 -3.121 -2.320 1.00 81.31 148 TYR A N 1
ATOM 1130 C CA . TYR A 1 148 ? -7.584 -4.304 -1.481 1.00 81.31 148 TYR A CA 1
ATOM 1131 C C . TYR A 1 148 ? -8.472 -3.966 -0.285 1.00 81.31 148 TYR A C 1
ATOM 1133 O O . TYR A 1 148 ? -8.302 -2.911 0.324 1.00 81.31 148 TYR A O 1
ATOM 1141 N N . THR A 1 149 ? -9.406 -4.855 0.060 1.00 84.75 149 THR A N 1
ATOM 1142 C CA . THR A 1 149 ? -10.328 -4.672 1.192 1.00 84.75 149 THR A CA 1
ATOM 1143 C C . THR A 1 149 ? -10.093 -5.737 2.256 1.00 84.75 149 THR A C 1
ATOM 1145 O O . THR A 1 149 ? -10.036 -6.929 1.951 1.00 84.75 149 THR A O 1
ATOM 1148 N N . MET A 1 150 ? -9.985 -5.299 3.509 1.00 84.19 150 MET A N 1
ATOM 1149 C CA . MET A 1 150 ? -9.812 -6.153 4.684 1.00 84.19 150 MET A CA 1
ATOM 1150 C C . MET A 1 150 ? -10.913 -5.925 5.714 1.00 84.19 150 MET A C 1
ATOM 1152 O O . MET A 1 150 ? -11.444 -4.817 5.837 1.00 84.19 150 MET A O 1
ATOM 1156 N N . LEU A 1 151 ? -11.214 -6.983 6.466 1.00 85.81 151 LEU A N 1
ATOM 1157 C CA . LEU A 1 151 ? -12.048 -6.934 7.658 1.00 85.81 151 LEU A CA 1
ATOM 1158 C C . LEU A 1 151 ? -11.129 -6.903 8.881 1.00 85.81 151 LEU A C 1
ATOM 1160 O O . LEU A 1 151 ? -10.276 -7.767 9.030 1.00 85.81 151 LEU A O 1
ATOM 1164 N N . VAL A 1 152 ? -11.293 -5.909 9.740 1.00 83.31 152 VAL A N 1
ATOM 1165 C CA . VAL A 1 152 ? -10.421 -5.652 10.883 1.00 83.31 152 VAL A CA 1
ATOM 1166 C C . VAL A 1 152 ? -11.167 -5.953 12.174 1.00 83.31 152 VAL A C 1
ATOM 1168 O O . VAL A 1 152 ? -12.173 -5.324 12.484 1.00 83.31 152 VAL A O 1
ATOM 1171 N N . GLU A 1 153 ? -10.671 -6.914 12.936 1.00 86.75 153 GLU A N 1
ATOM 1172 C CA . GLU A 1 153 ? -11.237 -7.334 14.208 1.00 86.75 153 GLU A CA 1
ATOM 1173 C C . GLU A 1 153 ? -10.576 -6.584 15.364 1.00 86.75 153 GLU A C 1
ATOM 1175 O O . GLU A 1 153 ? -9.348 -6.454 15.436 1.00 86.75 153 GLU A O 1
ATOM 1180 N N . ASN A 1 154 ? -11.406 -6.104 16.289 1.00 74.31 154 ASN A N 1
ATOM 1181 C CA . ASN A 1 154 ? -10.937 -5.583 17.560 1.00 74.31 154 ASN A CA 1
ATOM 1182 C C . ASN A 1 154 ? -10.903 -6.724 18.581 1.00 74.31 154 ASN A C 1
ATOM 1184 O O . ASN A 1 154 ? -11.934 -7.311 18.894 1.00 74.31 154 ASN A O 1
ATOM 1188 N N . THR A 1 155 ? -9.725 -7.043 19.110 1.00 61.31 155 THR A N 1
ATOM 1189 C CA . THR A 1 155 ? -9.575 -8.067 20.155 1.00 61.31 155 THR A CA 1
ATOM 1190 C C . THR A 1 155 ? -9.961 -7.577 21.555 1.00 61.31 155 THR A C 1
ATOM 1192 O O . THR A 1 155 ? -9.828 -8.339 22.509 1.00 61.31 155 THR A O 1
ATOM 1195 N N . ASP A 1 156 ? -10.465 -6.345 21.703 1.00 54.00 156 ASP A N 1
ATOM 1196 C CA . ASP A 1 156 ? -10.990 -5.839 22.982 1.00 54.00 156 ASP A CA 1
ATOM 1197 C C . ASP A 1 156 ? -12.346 -6.442 23.399 1.00 54.00 156 ASP A C 1
ATOM 1199 O O . ASP A 1 156 ? -12.802 -6.186 24.512 1.00 54.00 156 ASP A O 1
ATOM 1203 N N . ASP A 1 157 ? -12.946 -7.341 22.611 1.00 47.97 157 ASP A N 1
ATOM 1204 C CA . ASP A 1 157 ? -14.111 -8.138 23.033 1.00 47.97 157 ASP A CA 1
ATOM 1205 C C . ASP A 1 157 ? -13.734 -9.315 23.956 1.00 47.97 157 ASP A C 1
ATOM 1207 O O . ASP A 1 157 ? -14.329 -10.393 23.929 1.00 47.97 157 ASP A O 1
ATOM 1211 N N . SER A 1 158 ? -12.799 -9.090 24.883 1.00 43.38 158 SER A N 1
ATOM 1212 C CA . SER A 1 158 ? -12.722 -9.891 26.110 1.00 43.38 158 SER A CA 1
ATOM 1213 C C . SER A 1 158 ? -13.814 -9.459 27.095 1.00 43.38 158 SER A C 1
ATOM 1215 O O . SER A 1 158 ? -13.567 -9.181 28.269 1.00 43.38 158 SER A O 1
ATOM 1217 N N . VAL A 1 159 ? -15.073 -9.458 26.643 1.00 45.25 159 VAL A N 1
ATOM 1218 C CA . VAL A 1 159 ? -16.179 -9.646 27.577 1.00 45.25 159 VAL A CA 1
ATOM 1219 C C . VAL A 1 159 ? -16.023 -11.070 28.087 1.00 45.25 159 VAL A C 1
ATOM 1221 O O . VAL A 1 159 ? -16.435 -12.036 27.449 1.00 45.25 159 VAL A O 1
ATOM 1224 N N . LYS A 1 160 ? -15.380 -11.195 29.253 1.00 43.75 160 LYS A N 1
ATOM 1225 C CA . LYS A 1 160 ? -15.594 -12.318 30.157 1.00 43.75 160 LYS A CA 1
ATOM 1226 C C . LYS A 1 160 ? -17.101 -12.536 30.232 1.00 43.75 160 LYS A C 1
ATOM 1228 O O . LYS A 1 160 ? -17.802 -11.808 30.932 1.00 43.75 160 LYS A O 1
ATOM 1233 N N . SER A 1 161 ? -17.606 -13.548 29.539 1.00 46.72 161 SER A N 1
ATOM 1234 C CA . SER A 1 161 ? -18.820 -14.206 29.982 1.00 46.72 161 SER A CA 1
ATOM 1235 C C . SER A 1 161 ? -18.442 -14.935 31.270 1.00 46.72 161 SER A C 1
ATOM 1237 O O . SER A 1 161 ? -18.117 -16.123 31.253 1.00 46.72 161 SER A O 1
ATOM 1239 N N . ASP A 1 162 ? -18.410 -14.199 32.383 1.00 43.97 162 ASP A N 1
ATOM 1240 C CA . ASP A 1 162 ? -18.593 -14.790 33.700 1.00 43.97 162 ASP A CA 1
ATOM 1241 C C . ASP A 1 162 ? -19.973 -15.447 33.656 1.00 43.97 162 ASP A C 1
ATOM 1243 O O . ASP A 1 162 ? -21.002 -14.814 33.889 1.00 43.97 162 ASP A O 1
ATOM 1247 N N . ALA A 1 163 ? -19.998 -16.731 33.306 1.00 48.38 163 ALA A N 1
ATOM 1248 C CA . ALA A 1 163 ? -21.130 -17.598 33.566 1.00 48.38 163 ALA A CA 1
ATOM 1249 C C . ALA A 1 163 ? -21.195 -17.820 35.083 1.00 48.38 163 ALA A C 1
ATOM 1251 O O . ALA A 1 163 ? -20.825 -18.869 35.602 1.00 48.38 163 ALA A O 1
ATOM 1252 N N . THR A 1 164 ? -21.628 -16.783 35.797 1.00 47.53 164 THR A N 1
ATOM 1253 C CA . THR A 1 164 ? -22.083 -16.873 37.180 1.00 47.53 164 THR A CA 1
ATOM 1254 C C . THR A 1 164 ? -23.599 -16.790 37.151 1.00 47.53 164 THR A C 1
ATOM 1256 O O . THR A 1 164 ? -24.133 -15.692 37.088 1.00 47.53 164 THR A O 1
ATOM 1259 N N . THR A 1 165 ? -24.262 -17.947 37.146 1.00 48.41 165 THR A N 1
ATOM 1260 C CA . THR A 1 165 ? -25.653 -18.220 37.577 1.00 48.41 165 THR A CA 1
ATOM 1261 C C . THR A 1 165 ? -25.979 -19.637 37.096 1.00 48.41 165 THR A C 1
ATOM 1263 O O . THR A 1 165 ? -25.871 -19.884 35.900 1.00 48.41 165 THR A O 1
ATOM 1266 N N . GLY A 1 166 ? -26.373 -20.616 37.901 1.00 38.94 166 GLY A N 1
ATOM 1267 C CA . GLY A 1 166 ? -26.664 -20.732 39.327 1.00 38.94 166 GLY A CA 1
ATOM 1268 C C . GLY A 1 166 ? -27.017 -22.196 39.598 1.00 38.94 166 GLY A C 1
ATOM 1269 O O . GLY A 1 166 ? -27.311 -22.913 38.613 1.00 38.94 166 GLY A O 1
#

Sequence (166 aa):
MTMKVTDKGDKELESNSPVIIGQELHLIIQGNGGFTFLARSCMATEGTTNRAHSKSLIVNGTTQDPAVITNFSNNRGQNHTELKASLYAFHFVNTNIVSISCSITVCQDDDNSCPFQIPSNGTRRKRSALIQPQTNTLEKSFRVIDSYTMLVENTDDSVKSDATTG